Protein AF-A0A7S4CIX2-F1 (afdb_monomer_lite)

Secondary structure (DSSP, 8-state):
-EEEETTEEEEEEE--SSHHHHHHHHHHHTT-EETTEE------S-SS-PPPPTTSTTTTT---EE--TT-TT-TTSSTT-GGGGG-----SEEEEE-PPTT--HHHHHHHHGGG-EEEEEEETTEEEEEEEEESSHHHHHH-

Structure (mmCIF, N/CA/C/O backbone):
data_AF-A0A7S4CIX2-F1
#
_entry.id   AF-A0A7S4CIX2-F1
#
loop_
_atom_site.group_PDB
_atom_site.id
_atom_site.type_symbol
_atom_site.label_atom_id
_atom_site.label_alt_id
_atom_site.label_comp_id
_atom_site.label_asym_id
_atom_site.label_entity_id
_atom_site.label_seq_id
_atom_site.pdbx_PDB_ins_code
_atom_site.Cartn_x
_atom_site.Cartn_y
_atom_site.Cartn_z
_atom_site.occupancy
_atom_site.B_iso_or_equiv
_atom_site.auth_seq_id
_atom_site.auth_comp_id
_atom_site.auth_asym_id
_atom_site.auth_atom_id
_atom_site.pdbx_PDB_model_num
ATOM 1 N N . LYS A 1 1 ? 14.378 1.644 -2.961 1.00 91.06 1 LYS A N 1
ATOM 2 C CA . LYS A 1 1 ? 14.292 2.524 -4.160 1.00 91.06 1 LYS A CA 1
ATOM 3 C C . LYS A 1 1 ? 13.099 2.101 -5.005 1.00 91.06 1 LYS A C 1
ATOM 5 O O . LYS A 1 1 ? 12.714 0.942 -4.913 1.00 91.06 1 LYS A O 1
ATOM 10 N N . VAL A 1 2 ? 12.533 2.998 -5.810 1.00 93.44 2 VAL A N 1
ATOM 11 C CA . VAL A 1 2 ? 11.436 2.684 -6.743 1.00 93.44 2 VAL A CA 1
ATOM 12 C C . VAL A 1 2 ? 11.806 3.200 -8.129 1.00 93.44 2 VAL A C 1
ATOM 14 O O . VAL A 1 2 ? 12.281 4.328 -8.247 1.00 93.44 2 VAL A O 1
ATOM 17 N N . LYS A 1 3 ? 11.605 2.379 -9.164 1.00 92.38 3 LYS A N 1
ATOM 18 C CA . LYS A 1 3 ? 11.827 2.740 -10.569 1.00 92.38 3 LYS A CA 1
ATOM 19 C C . LYS A 1 3 ? 10.708 2.197 -11.450 1.00 92.38 3 LYS A C 1
ATOM 21 O O . LYS A 1 3 ? 10.643 0.994 -11.675 1.00 92.38 3 LYS A O 1
ATOM 26 N N . ILE A 1 4 ? 9.869 3.076 -11.979 1.00 92.31 4 ILE A N 1
ATOM 27 C CA . ILE A 1 4 ? 8.873 2.746 -13.001 1.00 92.31 4 ILE A CA 1
ATOM 28 C C . ILE A 1 4 ? 9.597 2.582 -14.342 1.00 92.31 4 ILE A C 1
ATOM 30 O O . ILE A 1 4 ? 10.487 3.364 -14.685 1.00 92.31 4 ILE A O 1
ATOM 34 N N . LEU A 1 5 ? 9.264 1.533 -15.092 1.00 90.06 5 LEU A N 1
ATOM 35 C CA . LEU A 1 5 ? 9.920 1.246 -16.363 1.00 90.06 5 LEU A CA 1
ATOM 36 C C . LEU A 1 5 ? 9.357 2.150 -17.465 1.00 90.06 5 LEU A C 1
ATOM 38 O O . LEU A 1 5 ? 8.164 2.128 -17.748 1.00 90.06 5 LEU A O 1
ATOM 42 N N . PHE A 1 6 ? 10.226 2.910 -18.134 1.00 84.12 6 PHE A N 1
ATOM 43 C CA . PHE A 1 6 ? 9.818 3.872 -19.167 1.00 84.12 6 PHE A CA 1
ATOM 44 C C . PHE A 1 6 ? 9.020 3.221 -20.313 1.00 84.12 6 PHE A C 1
ATOM 46 O O . PHE A 1 6 ? 7.930 3.686 -20.640 1.00 84.12 6 PHE A O 1
ATOM 53 N N . ASN A 1 7 ? 9.517 2.098 -20.847 1.00 85.75 7 ASN A N 1
ATOM 54 C CA . ASN A 1 7 ? 8.873 1.343 -21.935 1.00 85.75 7 ASN A CA 1
ATOM 55 C C . ASN A 1 7 ? 7.709 0.455 -21.466 1.00 85.75 7 ASN A C 1
ATOM 57 O O . ASN A 1 7 ? 7.017 -0.137 -22.288 1.00 85.75 7 ASN A O 1
ATOM 61 N N . LYS A 1 8 ? 7.515 0.313 -20.150 1.00 89.69 8 LYS A N 1
ATOM 62 C CA . LYS A 1 8 ? 6.498 -0.559 -19.559 1.00 89.69 8 LYS A CA 1
ATOM 63 C C . LYS A 1 8 ? 5.930 0.102 -18.303 1.00 89.69 8 LYS A C 1
ATOM 65 O O . LYS A 1 8 ? 6.248 -0.283 -17.181 1.00 89.69 8 LYS A O 1
ATOM 70 N N . ARG A 1 9 ? 5.121 1.147 -18.510 1.00 88.25 9 ARG A N 1
ATOM 71 C CA . ARG A 1 9 ? 4.641 2.045 -17.440 1.00 88.25 9 ARG A CA 1
ATOM 72 C C . ARG A 1 9 ? 3.687 1.395 -16.434 1.00 88.25 9 ARG A C 1
ATOM 74 O O . ARG A 1 9 ? 3.423 1.988 -15.397 1.00 88.25 9 ARG A O 1
ATOM 81 N N . ASP A 1 10 ? 3.212 0.183 -16.707 1.00 92.94 10 ASP A N 1
ATOM 82 C CA . ASP A 1 10 ? 2.459 -0.643 -15.758 1.00 92.94 10 ASP A CA 1
ATOM 83 C C . ASP A 1 10 ? 3.360 -1.528 -14.873 1.00 92.94 10 ASP A C 1
ATOM 85 O O . ASP A 1 10 ? 2.867 -2.352 -14.108 1.00 92.94 10 ASP A O 1
ATOM 89 N N . SER A 1 11 ? 4.683 -1.392 -14.990 1.00 94.94 11 SER A N 1
ATOM 90 C CA . SER A 1 11 ? 5.668 -2.193 -14.270 1.00 94.94 11 SER A CA 1
ATOM 91 C C . SER A 1 11 ? 6.702 -1.310 -13.578 1.00 94.94 11 SER A C 1
ATOM 93 O O . SER A 1 11 ? 7.171 -0.305 -14.118 1.00 94.94 11 SER A O 1
ATOM 95 N N . ALA A 1 12 ? 7.116 -1.728 -12.385 1.00 95.25 12 ALA A N 1
ATOM 96 C CA . ALA A 1 12 ? 8.141 -1.051 -11.608 1.00 95.25 12 ALA A CA 1
ATOM 97 C C . ALA A 1 12 ? 9.106 -2.049 -10.963 1.00 95.25 12 ALA A C 1
ATOM 99 O O . ALA A 1 12 ? 8.756 -3.189 -10.668 1.00 95.25 12 ALA A O 1
ATOM 100 N N . LEU A 1 13 ? 10.331 -1.592 -10.722 1.00 95.69 13 LEU A N 1
ATOM 101 C CA . LEU A 1 13 ? 11.311 -2.257 -9.879 1.00 95.69 13 LEU A CA 1
ATOM 102 C C . LEU A 1 13 ? 11.295 -1.606 -8.500 1.00 95.69 13 LEU A C 1
ATOM 104 O O . LEU A 1 13 ? 11.356 -0.379 -8.379 1.00 95.69 13 LEU A O 1
ATOM 108 N N . LEU A 1 14 ? 11.241 -2.440 -7.465 1.00 95.75 14 LEU A N 1
ATOM 109 C CA . LEU A 1 14 ? 11.336 -2.023 -6.075 1.00 95.75 14 LEU A CA 1
ATOM 110 C C . LEU A 1 14 ? 12.566 -2.680 -5.448 1.00 95.75 14 LEU A C 1
ATOM 112 O O . LEU A 1 14 ? 12.727 -3.896 -5.488 1.00 95.75 14 LEU A O 1
ATOM 116 N N . GLU A 1 15 ? 13.430 -1.860 -4.862 1.00 95.19 15 GLU A N 1
ATOM 117 C CA . GLU A 1 15 ? 14.585 -2.315 -4.091 1.00 95.19 15 GLU A CA 1
ATOM 118 C C . GLU A 1 15 ? 14.285 -2.123 -2.608 1.00 95.19 15 GLU A C 1
ATOM 120 O O . GLU A 1 15 ? 14.082 -0.989 -2.152 1.00 95.19 15 GLU A O 1
ATOM 125 N N . PHE A 1 16 ? 14.260 -3.236 -1.880 1.00 94.00 16 PHE A N 1
ATOM 126 C CA . PHE A 1 16 ? 14.074 -3.284 -0.435 1.00 94.00 16 PHE A CA 1
ATOM 127 C C . PHE A 1 16 ? 15.420 -3.253 0.283 1.00 94.00 16 PHE A C 1
ATOM 129 O O . PHE A 1 16 ? 16.465 -3.513 -0.306 1.00 94.00 16 PHE A O 1
ATOM 136 N N . ARG A 1 17 ? 15.390 -2.980 1.589 1.00 90.88 17 ARG A N 1
ATOM 137 C CA . ARG A 1 17 ? 16.609 -2.901 2.399 1.00 90.88 17 ARG A CA 1
ATOM 138 C C . ARG A 1 17 ? 17.346 -4.237 2.510 1.00 90.88 17 ARG A C 1
ATOM 140 O O . ARG A 1 17 ? 18.563 -4.248 2.646 1.00 90.88 17 ARG A O 1
ATOM 147 N N . ASN A 1 18 ? 16.615 -5.351 2.506 1.00 89.94 18 ASN A N 1
ATOM 148 C CA . ASN A 1 18 ? 17.184 -6.694 2.554 1.00 89.94 18 ASN A CA 1
ATOM 149 C C . ASN A 1 18 ? 16.265 -7.726 1.863 1.00 89.94 18 ASN A C 1
ATOM 151 O O . ASN A 1 18 ? 15.086 -7.436 1.621 1.00 89.94 18 ASN A O 1
ATOM 155 N N . PRO A 1 19 ? 16.772 -8.939 1.569 1.00 92.50 19 PRO A N 1
ATOM 156 C CA . PRO A 1 19 ? 15.995 -9.978 0.890 1.00 92.50 19 PRO A CA 1
ATOM 157 C C . PRO A 1 19 ? 14.761 -10.455 1.666 1.00 92.50 19 PRO A C 1
ATOM 159 O O . PRO A 1 19 ? 13.745 -10.773 1.053 1.00 92.50 19 PRO A O 1
ATOM 162 N N . ALA A 1 20 ? 14.812 -10.478 3.003 1.00 92.12 20 ALA A N 1
ATOM 163 C CA . ALA A 1 20 ? 13.682 -10.906 3.828 1.00 92.12 20 ALA A CA 1
ATOM 164 C C . ALA A 1 20 ? 12.478 -9.959 3.679 1.00 92.12 20 ALA A C 1
ATOM 166 O O . ALA A 1 20 ? 11.346 -10.417 3.549 1.00 92.12 20 ALA A O 1
ATOM 167 N N . GLN A 1 21 ? 12.721 -8.645 3.613 1.00 93.50 21 GLN A N 1
ATOM 168 C CA . GLN A 1 21 ? 11.681 -7.648 3.345 1.00 93.50 21 GLN A CA 1
ATOM 169 C C . GLN A 1 21 ? 11.103 -7.780 1.936 1.00 93.50 21 GLN A C 1
ATOM 171 O O . GLN A 1 21 ? 9.887 -7.717 1.775 1.00 93.50 21 GLN A O 1
ATOM 176 N N . ALA A 1 22 ? 11.953 -8.006 0.930 1.00 94.94 22 ALA A N 1
ATOM 177 C CA . ALA A 1 22 ? 11.489 -8.247 -0.435 1.00 94.94 22 ALA A CA 1
ATOM 178 C C . ALA A 1 22 ? 10.594 -9.494 -0.510 1.00 94.94 22 ALA A C 1
ATOM 180 O O . ALA A 1 22 ? 9.530 -9.459 -1.129 1.00 94.94 22 ALA A O 1
ATOM 181 N N . LYS A 1 23 ? 10.989 -10.576 0.177 1.00 95.00 23 LYS A N 1
ATOM 182 C CA . LYS A 1 23 ? 10.195 -11.802 0.267 1.00 95.00 23 LYS A CA 1
ATOM 183 C C . LYS A 1 23 ? 8.852 -11.549 0.951 1.00 95.00 23 LYS A C 1
ATOM 185 O O . LYS A 1 23 ? 7.828 -11.924 0.398 1.00 95.00 23 LYS A O 1
ATOM 190 N N . ALA A 1 24 ? 8.844 -10.874 2.100 1.00 95.38 24 ALA A N 1
ATOM 191 C CA . ALA A 1 24 ? 7.612 -10.558 2.819 1.00 95.38 24 ALA A CA 1
ATOM 192 C C . ALA A 1 24 ? 6.655 -9.700 1.975 1.00 95.38 24 ALA A C 1
ATOM 194 O O . ALA A 1 24 ? 5.466 -9.996 1.907 1.00 95.38 24 ALA A O 1
ATOM 195 N N . ALA A 1 25 ? 7.168 -8.678 1.283 1.00 96.56 25 ALA A N 1
ATOM 196 C CA . ALA A 1 25 ? 6.359 -7.856 0.388 1.00 96.56 25 ALA A CA 1
ATOM 197 C C . ALA A 1 25 ? 5.747 -8.687 -0.747 1.00 96.56 25 ALA A C 1
ATOM 199 O O . ALA A 1 25 ? 4.552 -8.575 -1.005 1.00 96.56 25 ALA A O 1
ATOM 200 N N . LYS A 1 26 ? 6.535 -9.565 -1.382 1.00 97.50 26 LYS A N 1
ATOM 201 C CA . LYS A 1 26 ? 6.029 -10.486 -2.405 1.00 97.50 26 LYS A CA 1
ATOM 202 C C . LYS A 1 26 ? 4.948 -11.411 -1.844 1.00 97.50 26 LYS A C 1
ATOM 204 O O . LYS A 1 26 ? 3.876 -11.498 -2.429 1.00 97.50 26 LYS A O 1
ATOM 209 N N . ASP A 1 27 ? 5.215 -12.074 -0.722 1.00 97.31 27 ASP A N 1
ATOM 210 C CA . ASP A 1 27 ? 4.301 -13.055 -0.133 1.00 97.31 27 ASP A CA 1
ATOM 211 C C . ASP A 1 27 ? 2.958 -12.425 0.272 1.00 97.31 27 ASP A C 1
ATOM 213 O O . ASP A 1 27 ? 1.921 -13.068 0.143 1.00 97.31 27 ASP A O 1
ATOM 217 N N . MET A 1 28 ? 2.961 -11.174 0.750 1.00 97.69 28 MET A N 1
ATOM 218 C CA . MET A 1 28 ? 1.741 -10.491 1.199 1.00 97.69 28 MET A CA 1
ATOM 219 C C . MET A 1 28 ? 0.971 -9.789 0.077 1.00 97.69 28 MET A C 1
ATOM 221 O O . MET A 1 28 ? -0.245 -9.652 0.189 1.00 97.69 28 MET A O 1
ATOM 225 N N . LEU A 1 29 ? 1.651 -9.307 -0.970 1.00 97.75 29 LEU A N 1
ATOM 226 C CA . LEU A 1 29 ? 1.046 -8.456 -2.006 1.00 97.75 29 LEU A CA 1
ATOM 227 C C . LEU A 1 29 ? 0.805 -9.172 -3.342 1.00 97.75 29 LEU A C 1
ATOM 229 O O . LEU A 1 29 ? 0.138 -8.613 -4.215 1.00 97.75 29 LEU A O 1
ATOM 233 N N . GLN A 1 30 ? 1.330 -10.384 -3.537 1.00 97.69 30 GLN A N 1
ATOM 234 C CA . GLN A 1 30 ? 1.061 -11.164 -4.745 1.00 97.69 30 GLN A CA 1
ATOM 235 C C . GLN A 1 30 ? -0.448 -11.364 -4.924 1.00 97.69 30 GLN A C 1
ATOM 237 O O . GLN A 1 30 ? -1.125 -11.864 -4.030 1.00 97.69 30 GLN A O 1
ATOM 242 N N . GLY A 1 31 ? -0.980 -11.013 -6.096 1.00 97.31 31 GLY A N 1
ATOM 243 C CA . GLY A 1 31 ? -2.408 -11.164 -6.374 1.00 97.31 31 GLY A CA 1
ATOM 244 C C . GLY A 1 31 ? -3.295 -10.093 -5.726 1.00 97.31 31 GLY A C 1
ATOM 245 O O . GLY A 1 31 ? -4.518 -10.215 -5.758 1.00 97.31 31 GLY A O 1
ATOM 246 N N . CYS A 1 32 ? -2.714 -9.049 -5.132 1.00 97.81 32 CYS A N 1
ATOM 247 C CA . CYS A 1 32 ? -3.476 -7.963 -4.529 1.00 97.81 32 CYS A CA 1
ATOM 248 C C . CYS A 1 32 ? -4.139 -7.084 -5.610 1.00 97.81 32 CYS A C 1
ATOM 250 O O . CYS A 1 32 ? -3.444 -6.672 -6.543 1.00 97.81 32 CYS A O 1
ATOM 252 N N . PRO A 1 33 ? -5.446 -6.775 -5.507 1.00 97.38 33 PRO A N 1
ATOM 253 C CA . PRO A 1 33 ? -6.104 -5.847 -6.419 1.00 97.38 33 PRO A CA 1
ATOM 254 C C . PRO A 1 33 ? -5.636 -4.407 -6.166 1.00 97.38 33 PRO A C 1
ATOM 256 O O . PRO A 1 33 ? -5.448 -4.006 -5.015 1.00 97.38 33 PRO A O 1
ATOM 259 N N . MET A 1 34 ? -5.413 -3.654 -7.239 1.00 95.44 34 MET A N 1
ATOM 260 C CA . MET A 1 34 ? -4.972 -2.264 -7.223 1.00 95.44 34 MET A CA 1
ATOM 261 C C . MET A 1 34 ? -5.289 -1.590 -8.570 1.00 95.44 34 MET A C 1
ATOM 263 O O . MET A 1 34 ? -4.854 -2.067 -9.621 1.00 95.44 34 MET A O 1
ATOM 267 N N . TYR A 1 35 ? -5.992 -0.455 -8.538 1.00 93.88 35 TYR A N 1
ATOM 268 C CA . TYR A 1 35 ? -6.354 0.355 -9.712 1.00 93.88 35 TYR A CA 1
ATOM 269 C C . TYR A 1 35 ? -7.017 -0.437 -10.861 1.00 93.88 35 TYR A C 1
ATOM 271 O O . TYR A 1 35 ? -6.664 -0.285 -12.033 1.00 93.88 35 TYR A O 1
ATOM 279 N N . GLY A 1 36 ? -7.965 -1.312 -10.530 1.00 95.31 36 GLY A N 1
ATOM 280 C CA . GLY A 1 36 ? -8.709 -2.165 -11.457 1.00 95.31 36 GLY A CA 1
ATOM 281 C C . GLY A 1 36 ? -7.900 -3.337 -12.018 1.00 95.31 36 GLY A C 1
ATOM 282 O O . GLY A 1 36 ? -8.333 -3.990 -12.967 1.00 95.31 36 GLY A O 1
ATOM 283 N N . ARG A 1 37 ? -6.704 -3.601 -11.480 1.00 96.38 37 ARG A N 1
ATOM 284 C CA . ARG A 1 37 ? -5.810 -4.686 -11.908 1.00 96.38 37 ARG A CA 1
ATOM 285 C C . ARG A 1 37 ? -5.347 -5.512 -10.721 1.00 96.38 37 ARG A C 1
ATOM 287 O O . ARG A 1 37 ? -5.554 -5.154 -9.572 1.00 96.38 37 ARG A O 1
ATOM 294 N N . VAL A 1 38 ? -4.689 -6.629 -11.008 1.00 97.25 38 VAL A N 1
ATOM 295 C CA . VAL A 1 38 ? -4.100 -7.507 -9.996 1.00 97.25 38 VAL A CA 1
ATOM 296 C C . VAL A 1 38 ? -2.581 -7.393 -10.053 1.00 97.25 38 VAL A C 1
ATOM 298 O O . VAL A 1 38 ? -1.980 -7.531 -11.120 1.00 97.25 38 VAL A O 1
ATOM 301 N N . LEU A 1 39 ? -1.951 -7.154 -8.904 1.00 97.56 39 LEU A N 1
ATOM 302 C CA . LEU A 1 39 ? -0.501 -7.077 -8.791 1.00 97.56 39 LEU A CA 1
ATOM 303 C C . LEU A 1 39 ? 0.144 -8.436 -9.077 1.00 97.56 39 LEU A C 1
ATOM 305 O O . LEU A 1 39 ? -0.155 -9.445 -8.432 1.00 97.56 39 LEU A O 1
ATOM 309 N N . HIS A 1 40 ? 1.091 -8.438 -10.014 1.00 97.88 40 HIS A N 1
ATOM 310 C CA . HIS A 1 40 ? 1.950 -9.579 -10.300 1.00 97.88 40 HIS A CA 1
ATOM 311 C C . HIS A 1 40 ? 3.388 -9.262 -9.881 1.00 97.88 40 HIS A C 1
ATOM 313 O O . HIS A 1 40 ? 4.033 -8.389 -10.461 1.00 97.88 40 HIS A O 1
ATOM 319 N N . ILE A 1 41 ? 3.886 -9.965 -8.864 1.00 97.69 41 ILE A N 1
ATOM 320 C CA . ILE A 1 41 ? 5.169 -9.690 -8.220 1.00 97.69 41 ILE A CA 1
ATOM 321 C C . ILE A 1 41 ? 6.121 -10.867 -8.430 1.00 97.69 41 ILE A C 1
ATOM 323 O O . ILE A 1 41 ? 5.882 -12.007 -8.030 1.00 97.69 41 ILE A O 1
ATOM 327 N N . MET A 1 42 ? 7.267 -10.563 -9.026 1.00 96.75 42 MET A N 1
ATOM 328 C CA . MET A 1 42 ? 8.331 -11.521 -9.297 1.00 96.75 42 MET A CA 1
ATOM 329 C C . MET A 1 42 ? 9.653 -11.026 -8.723 1.00 96.75 42 MET A C 1
ATOM 331 O O . MET A 1 42 ? 9.873 -9.825 -8.568 1.00 96.75 42 MET A O 1
ATOM 335 N N . ASN A 1 43 ? 10.560 -11.963 -8.452 1.00 95.81 43 ASN A N 1
ATOM 336 C CA . ASN A 1 43 ? 11.932 -11.605 -8.121 1.00 95.81 43 ASN A CA 1
ATOM 337 C C . ASN A 1 43 ? 12.609 -11.028 -9.369 1.00 95.81 43 ASN A C 1
ATOM 339 O O . ASN A 1 43 ? 12.543 -11.611 -10.450 1.00 95.81 43 ASN A O 1
ATOM 343 N N . SER A 1 44 ? 13.265 -9.885 -9.203 1.00 94.38 44 SER A N 1
ATOM 344 C CA . SER A 1 44 ? 14.078 -9.279 -10.254 1.00 94.38 44 SER A CA 1
ATOM 345 C C . SER A 1 44 ? 15.382 -10.059 -10.425 1.00 94.38 44 SER A C 1
ATOM 347 O O . SER A 1 44 ? 15.980 -10.492 -9.443 1.00 94.38 44 SER A O 1
ATOM 349 N N . SER A 1 45 ? 15.866 -10.174 -11.662 1.00 91.69 45 SER A N 1
ATOM 350 C CA . SER A 1 45 ? 17.228 -10.649 -11.942 1.00 91.69 45 SER A CA 1
ATOM 351 C C . SER A 1 45 ? 18.301 -9.611 -11.595 1.00 91.69 45 SER A C 1
ATOM 353 O O . SER A 1 45 ? 19.477 -9.943 -11.481 1.00 91.69 45 SER A O 1
ATOM 355 N N . LYS A 1 46 ? 17.915 -8.339 -11.426 1.00 89.69 46 LYS A N 1
ATOM 356 C CA . LYS A 1 46 ? 18.825 -7.255 -11.041 1.00 89.69 46 LYS A CA 1
ATOM 357 C C . LYS A 1 46 ? 19.016 -7.242 -9.530 1.00 89.69 46 LYS A C 1
ATOM 359 O O . LYS A 1 46 ? 18.035 -7.129 -8.799 1.00 89.69 46 LYS A O 1
ATOM 364 N N . GLN A 1 47 ? 20.273 -7.258 -9.094 1.00 88.25 47 GLN A N 1
ATOM 365 C CA . GLN A 1 47 ? 20.635 -7.174 -7.678 1.00 88.25 47 GLN A CA 1
ATOM 366 C C . GLN A 1 47 ? 20.359 -5.785 -7.077 1.00 88.25 47 GLN A C 1
ATOM 368 O O . GLN A 1 47 ? 19.920 -5.695 -5.935 1.00 88.25 47 GLN A O 1
ATOM 373 N N . TYR A 1 48 ? 20.566 -4.718 -7.857 1.00 89.81 48 TYR A N 1
ATOM 374 C CA . TYR A 1 48 ? 20.343 -3.331 -7.439 1.00 89.81 48 TYR A CA 1
ATOM 375 C C . TYR A 1 48 ? 19.644 -2.528 -8.539 1.00 89.81 48 TYR A C 1
ATOM 377 O O . TYR A 1 48 ? 19.812 -2.790 -9.736 1.00 89.81 48 TYR A O 1
ATOM 385 N N . ILE A 1 49 ? 18.868 -1.522 -8.141 1.00 91.19 49 ILE A N 1
ATOM 386 C CA . ILE A 1 49 ? 18.277 -0.536 -9.041 1.00 91.19 49 ILE A CA 1
ATOM 387 C C . ILE A 1 49 ? 19.298 0.571 -9.291 1.00 91.19 49 ILE A C 1
ATOM 389 O O . ILE A 1 49 ? 19.597 1.391 -8.420 1.00 91.19 49 ILE A O 1
ATOM 393 N N . THR A 1 50 ? 19.771 0.642 -10.532 1.00 86.38 50 THR A N 1
ATOM 394 C CA . THR A 1 50 ? 20.517 1.795 -11.034 1.00 86.38 50 THR A CA 1
ATOM 395 C C . THR A 1 50 ? 19.546 2.908 -11.418 1.00 86.38 50 THR A C 1
ATOM 397 O O . THR A 1 50 ? 18.681 2.742 -12.294 1.00 86.38 50 THR A O 1
ATOM 400 N N . ILE A 1 51 ? 19.706 4.057 -10.772 1.00 77.00 51 ILE A N 1
ATOM 401 C CA . ILE A 1 51 ? 19.067 5.305 -11.176 1.00 77.00 51 ILE A CA 1
ATOM 402 C C . ILE A 1 51 ? 20.020 5.962 -12.162 1.00 77.00 51 ILE A C 1
ATOM 404 O O . ILE A 1 51 ? 21.188 6.166 -11.839 1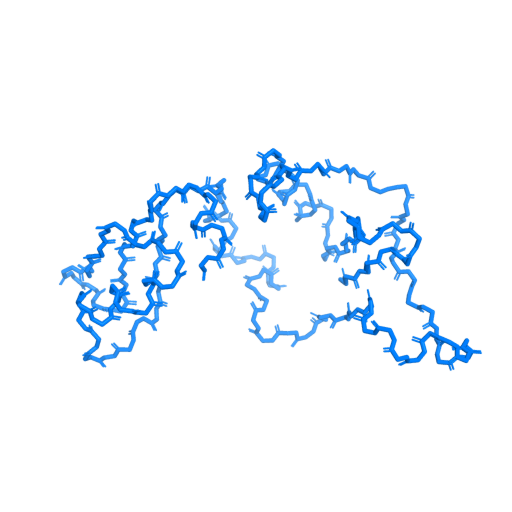.00 77.00 51 ILE A O 1
ATOM 408 N N . ALA A 1 52 ? 19.552 6.198 -13.389 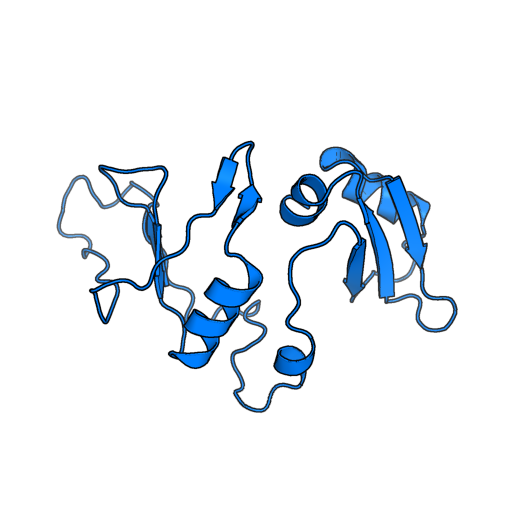1.00 67.69 52 ALA A N 1
ATOM 409 C CA . ALA A 1 52 ? 20.365 6.903 -14.368 1.00 67.69 52 ALA A CA 1
ATOM 410 C C . ALA A 1 52 ? 20.641 8.313 -13.829 1.00 67.69 52 ALA A C 1
ATOM 412 O O . ALA A 1 52 ? 19.717 8.996 -13.383 1.00 67.69 52 ALA A O 1
ATOM 413 N N . SER A 1 53 ? 21.917 8.698 -13.801 1.00 54.53 53 SER A N 1
ATOM 414 C CA . SER A 1 53 ? 22.341 10.034 -13.398 1.00 54.53 53 SER A CA 1
ATOM 415 C C . SER A 1 53 ? 21.841 11.076 -14.403 1.00 54.53 53 SER A C 1
ATOM 417 O O . SER A 1 53 ? 21.476 10.752 -15.533 1.00 54.53 53 SER A O 1
ATOM 419 N N . GLN A 1 54 ? 21.855 12.340 -13.980 1.00 50.97 54 GLN A N 1
ATOM 420 C CA . GLN A 1 54 ? 21.390 13.548 -14.679 1.00 50.97 54 GLN A CA 1
ATOM 421 C C . GLN A 1 54 ? 21.954 13.774 -16.106 1.00 50.97 54 GLN A C 1
ATOM 423 O O . GLN A 1 54 ? 21.668 14.797 -16.709 1.00 50.97 54 GLN A O 1
ATOM 428 N N . GLN A 1 55 ? 22.755 12.871 -16.671 1.00 47.19 55 GLN A N 1
ATOM 429 C CA . GLN A 1 55 ? 23.420 13.046 -17.968 1.00 47.19 55 GLN A CA 1
ATOM 430 C C . GLN A 1 55 ? 22.605 12.570 -19.181 1.00 47.19 55 GLN A C 1
ATOM 432 O O . GLN A 1 55 ? 23.064 12.735 -20.306 1.00 47.19 55 GLN A O 1
ATOM 437 N N . ILE A 1 56 ? 21.410 11.999 -18.988 1.00 52.94 56 ILE A N 1
ATOM 438 C CA . ILE A 1 56 ? 20.487 11.710 -20.097 1.00 52.94 56 ILE A CA 1
ATOM 439 C C . ILE A 1 56 ? 19.502 12.890 -20.205 1.00 52.94 56 ILE A C 1
ATOM 441 O O . ILE A 1 56 ? 18.691 13.049 -19.286 1.00 52.94 56 ILE A O 1
ATOM 445 N N . PRO A 1 57 ? 19.548 13.702 -21.283 1.00 50.16 57 PRO A N 1
ATOM 446 C CA . PRO A 1 57 ? 18.763 14.936 -21.414 1.00 50.16 57 PRO A CA 1
ATOM 447 C C . PRO A 1 57 ? 17.252 14.740 -21.216 1.00 50.16 57 PRO A C 1
ATOM 449 O O . PRO A 1 57 ? 16.614 15.552 -20.558 1.00 50.16 57 PRO A O 1
ATOM 452 N N . ASP A 1 58 ? 16.706 13.606 -21.669 1.00 52.12 58 ASP A N 1
ATOM 453 C CA . ASP A 1 58 ? 15.272 13.285 -21.564 1.00 52.12 58 ASP A CA 1
ATOM 454 C C . ASP A 1 58 ? 14.871 12.593 -20.245 1.00 52.12 58 ASP A C 1
ATOM 456 O O . ASP A 1 58 ? 13.696 12.314 -20.003 1.00 52.12 58 ASP A O 1
ATOM 460 N N . TYR A 1 59 ? 15.834 12.255 -19.378 1.00 52.47 59 TYR A N 1
ATOM 461 C CA . TYR A 1 59 ? 15.572 11.513 -18.136 1.00 52.47 59 TYR A CA 1
ATOM 462 C C . TYR A 1 59 ? 15.371 12.430 -16.924 1.00 52.47 59 TYR A C 1
ATOM 464 O O . TYR A 1 59 ? 14.743 12.005 -15.949 1.00 52.47 59 TYR A O 1
ATOM 472 N N . GLN A 1 60 ? 15.873 13.672 -16.985 1.00 47.94 60 GLN A N 1
ATOM 473 C CA . GLN A 1 60 ? 15.877 14.614 -15.859 1.00 47.94 60 GLN A CA 1
ATOM 474 C C . GLN A 1 60 ? 14.474 14.965 -15.335 1.00 47.94 60 GLN A C 1
ATOM 476 O O . GLN A 1 60 ? 14.357 15.295 -14.159 1.00 47.94 60 GLN A O 1
ATOM 481 N N . ASP A 1 61 ? 13.421 14.807 -16.145 1.00 51.72 61 ASP A N 1
ATOM 482 C CA . ASP A 1 61 ? 12.081 15.323 -15.822 1.00 51.72 61 ASP A CA 1
ATOM 483 C C . ASP A 1 61 ? 10.985 14.246 -15.719 1.00 51.72 61 ASP A C 1
ATOM 485 O O . ASP A 1 61 ? 9.804 14.527 -15.537 1.00 51.72 61 ASP A O 1
ATOM 489 N N . SER A 1 62 ? 11.346 12.963 -15.833 1.00 62.47 62 SER A N 1
ATOM 490 C CA . SER A 1 62 ? 10.326 11.907 -15.941 1.00 62.47 62 SER A CA 1
ATOM 491 C C . SER A 1 62 ? 9.653 11.543 -14.609 1.00 62.47 62 SER A C 1
ATOM 493 O O . SER A 1 62 ? 8.597 10.912 -14.602 1.00 62.47 62 SER A O 1
ATOM 495 N N . GLY A 1 63 ? 10.275 11.860 -13.466 1.00 75.69 63 GLY A N 1
ATOM 496 C CA . GLY A 1 63 ? 9.773 11.474 -12.139 1.00 75.69 63 GLY A CA 1
ATOM 497 C C . GLY A 1 63 ? 9.676 9.955 -11.897 1.00 75.69 63 GLY A C 1
ATOM 498 O O . GLY A 1 63 ? 9.146 9.530 -10.871 1.00 75.69 63 GLY A O 1
ATOM 499 N N . LEU A 1 64 ? 10.199 9.122 -12.809 1.00 85.38 64 LEU A N 1
ATOM 500 C CA . LEU A 1 64 ? 10.004 7.666 -12.807 1.00 85.38 64 LEU A CA 1
ATOM 501 C C . LEU A 1 64 ? 10.904 6.915 -11.819 1.00 85.38 64 LEU A C 1
ATOM 503 O O . LEU A 1 64 ? 10.708 5.721 -11.606 1.00 85.38 64 LEU A O 1
ATOM 507 N N . SER A 1 65 ? 11.919 7.557 -11.239 1.00 89.31 65 SER A N 1
ATOM 508 C CA . SER A 1 65 ? 12.826 6.942 -10.261 1.00 89.31 65 SER A CA 1
ATOM 509 C C . SER A 1 65 ? 12.926 7.787 -9.000 1.00 89.31 65 SER A C 1
ATOM 511 O O . SER A 1 65 ? 13.099 9.000 -9.080 1.00 89.31 65 SER A O 1
ATOM 513 N N . ARG A 1 66 ? 12.851 7.145 -7.831 1.00 89.56 66 ARG A N 1
ATOM 514 C CA . ARG A 1 66 ? 12.979 7.817 -6.533 1.00 89.56 66 ARG A CA 1
ATOM 515 C C . ARG A 1 66 ? 13.660 6.929 -5.494 1.00 89.56 66 ARG A C 1
ATOM 517 O O . ARG A 1 66 ? 13.455 5.710 -5.443 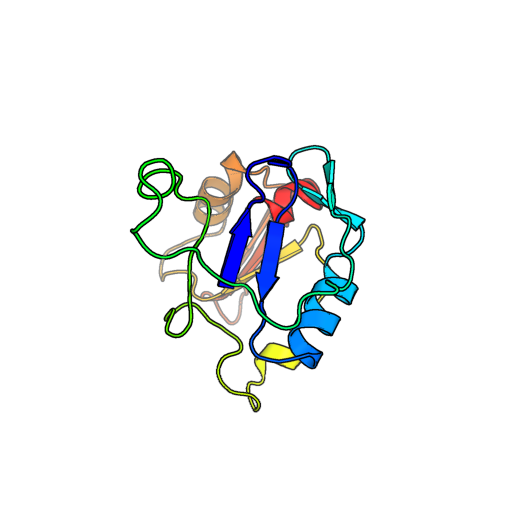1.00 89.56 66 ARG A O 1
ATOM 524 N N . GLU A 1 67 ? 14.460 7.551 -4.637 1.00 89.56 67 GLU A N 1
ATOM 525 C CA . GLU A 1 67 ? 15.118 6.908 -3.498 1.00 89.56 67 GLU A CA 1
ATOM 526 C C . GLU A 1 67 ? 14.462 7.327 -2.183 1.00 89.56 67 GLU A C 1
ATOM 528 O O . GLU A 1 67 ? 13.932 8.428 -2.062 1.00 89.56 67 GLU A O 1
ATOM 533 N N . PHE A 1 68 ? 14.490 6.428 -1.196 1.00 90.31 68 PHE A N 1
ATOM 534 C CA . PHE A 1 68 ? 13.884 6.647 0.122 1.00 90.31 68 PHE A CA 1
ATOM 535 C C . PHE A 1 68 ? 14.750 6.133 1.298 1.00 90.31 68 PHE A C 1
ATOM 537 O O . PHE A 1 68 ? 14.185 5.575 2.240 1.00 90.31 68 PHE A O 1
ATOM 544 N N . PRO A 1 69 ? 16.096 6.251 1.279 1.00 84.88 69 PRO A N 1
ATOM 545 C CA . PRO A 1 69 ? 16.952 5.641 2.307 1.00 84.88 69 PRO A CA 1
ATOM 546 C C . PRO A 1 69 ? 16.673 6.173 3.725 1.00 84.88 69 PRO A C 1
ATOM 548 O O . PRO A 1 69 ? 16.722 5.413 4.692 1.00 84.88 69 PRO A O 1
ATOM 551 N N . ASP A 1 70 ? 16.295 7.450 3.839 1.00 85.56 70 ASP A N 1
ATOM 552 C CA . ASP A 1 70 ? 16.078 8.140 5.118 1.00 85.56 70 ASP A CA 1
ATOM 553 C C . ASP A 1 70 ? 14.665 8.697 5.280 1.00 85.56 70 ASP A C 1
ATOM 555 O O . ASP A 1 70 ? 14.426 9.644 6.030 1.00 85.56 70 ASP A O 1
ATOM 559 N N . SER A 1 71 ? 13.692 8.090 4.598 1.00 89.88 71 SER A N 1
ATOM 560 C CA . SER A 1 71 ? 12.295 8.457 4.804 1.00 89.88 71 SER A CA 1
ATOM 561 C C . SER A 1 71 ? 11.902 8.250 6.269 1.00 89.88 71 SER A C 1
ATOM 563 O O . SER A 1 71 ? 11.938 7.128 6.780 1.00 89.88 71 SER A O 1
ATOM 565 N N . LYS A 1 72 ? 11.455 9.326 6.932 1.00 89.50 72 LYS A N 1
ATOM 566 C CA . LYS A 1 72 ? 10.903 9.277 8.299 1.00 89.50 72 LYS A CA 1
ATOM 567 C C . LYS A 1 72 ? 9.682 8.354 8.404 1.00 89.50 72 LYS A C 1
ATOM 569 O O . LYS A 1 72 ? 9.365 7.879 9.487 1.00 89.50 72 LYS A O 1
ATOM 574 N N . MET A 1 73 ? 9.029 8.065 7.277 1.00 89.25 73 MET A N 1
ATOM 575 C CA . MET A 1 73 ? 7.865 7.180 7.197 1.00 89.25 73 MET A CA 1
ATOM 576 C C . MET A 1 73 ? 8.232 5.690 7.089 1.00 89.25 73 MET A C 1
ATOM 578 O O . MET A 1 73 ? 7.345 4.837 7.047 1.00 89.25 73 MET A O 1
ATOM 582 N N . HIS A 1 74 ? 9.521 5.338 7.035 1.00 89.88 74 HIS A N 1
ATOM 583 C CA . HIS A 1 74 ? 9.958 3.952 6.881 1.00 89.88 74 HIS A CA 1
ATOM 584 C C . HIS A 1 74 ? 9.792 3.139 8.180 1.00 89.88 74 HIS A C 1
ATOM 586 O O . HIS A 1 74 ? 10.629 3.194 9.081 1.00 89.88 74 HIS A O 1
ATOM 592 N N . ARG A 1 75 ? 8.752 2.297 8.250 1.00 90.00 75 ARG A N 1
ATOM 593 C CA . ARG A 1 75 ? 8.390 1.527 9.462 1.00 90.00 75 ARG A CA 1
ATOM 594 C C . ARG A 1 75 ? 9.309 0.345 9.808 1.00 90.00 75 ARG A C 1
ATOM 596 O O . ARG A 1 75 ? 9.219 -0.178 10.910 1.00 90.00 75 ARG A O 1
ATOM 603 N N . PHE A 1 76 ? 10.198 -0.062 8.899 1.00 89.19 76 PHE A N 1
ATOM 604 C CA . PHE A 1 76 ? 11.029 -1.274 9.032 1.00 89.19 76 PHE A CA 1
ATOM 605 C C . PHE A 1 76 ? 12.543 -0.981 8.989 1.00 89.19 76 PHE A C 1
ATOM 607 O O . PHE A 1 76 ? 13.325 -1.778 8.459 1.00 89.19 76 PHE A O 1
ATOM 614 N N . LYS A 1 77 ? 12.965 0.223 9.426 1.00 83.62 77 LYS A N 1
ATOM 615 C CA . LYS A 1 77 ? 14.380 0.655 9.342 1.00 83.62 77 LYS A CA 1
ATOM 616 C C . LYS A 1 77 ? 15.235 -0.073 10.379 1.00 83.62 77 LYS A C 1
ATOM 618 O O . LYS A 1 77 ? 16.374 -0.420 10.093 1.00 83.62 77 LYS A O 1
ATOM 623 N N . ASP A 1 78 ? 14.674 -0.341 11.547 1.00 82.81 78 ASP A N 1
ATOM 624 C CA . ASP A 1 78 ? 15.291 -1.168 12.578 1.00 82.81 78 ASP A CA 1
ATOM 625 C C . ASP A 1 78 ? 14.934 -2.641 12.344 1.00 82.81 78 ASP A C 1
ATOM 627 O O . ASP A 1 78 ? 13.760 -2.974 12.207 1.00 82.81 78 ASP A O 1
ATOM 631 N N . THR A 1 79 ? 15.930 -3.526 12.284 1.00 74.69 79 THR A N 1
ATOM 632 C CA . THR A 1 79 ? 15.731 -4.971 12.100 1.00 74.69 79 THR A CA 1
ATOM 633 C C . THR A 1 79 ? 15.145 -5.662 13.333 1.00 74.69 79 THR A C 1
ATOM 635 O O . THR A 1 79 ? 14.598 -6.748 13.188 1.00 74.69 79 THR A O 1
ATOM 638 N N . ALA A 1 80 ? 15.207 -5.043 14.517 1.00 77.75 80 ALA A N 1
ATOM 639 C CA . ALA A 1 80 ? 14.596 -5.547 15.753 1.00 77.75 80 ALA A CA 1
ATOM 640 C C . ALA A 1 80 ? 13.176 -4.996 15.999 1.00 77.75 80 ALA A C 1
ATOM 642 O O . ALA A 1 80 ? 12.560 -5.236 17.040 1.00 77.75 80 ALA A O 1
ATOM 643 N N . SER A 1 81 ? 12.644 -4.244 15.036 1.00 83.75 81 SER A N 1
ATOM 644 C CA . SER A 1 81 ? 11.335 -3.614 15.115 1.00 83.75 81 SER A CA 1
ATOM 645 C C . SER A 1 81 ? 10.209 -4.635 15.345 1.00 83.75 81 SER A C 1
ATOM 647 O O . SER A 1 81 ? 10.004 -5.568 14.568 1.00 83.75 81 SER A O 1
ATOM 649 N N . ARG A 1 82 ? 9.369 -4.399 16.363 1.00 87.62 82 ARG A N 1
ATOM 650 C CA . ARG A 1 82 ? 8.144 -5.194 16.591 1.00 87.62 82 ARG A CA 1
ATOM 651 C C . ARG A 1 82 ? 7.148 -5.097 15.431 1.00 87.62 82 ARG A C 1
ATOM 653 O O . ARG A 1 82 ? 6.219 -5.894 15.362 1.00 87.62 82 ARG A O 1
ATOM 660 N N . GLN A 1 83 ? 7.327 -4.139 14.518 1.00 87.31 83 GLN A N 1
ATOM 661 C CA . GLN A 1 83 ? 6.430 -3.938 13.386 1.00 87.31 83 GLN A CA 1
ATOM 662 C C . GLN A 1 83 ? 6.450 -5.120 12.408 1.00 87.31 83 GLN A C 1
ATOM 664 O O . GLN A 1 83 ? 5.436 -5.357 11.756 1.00 87.31 83 GLN A O 1
ATOM 669 N N . PHE A 1 84 ? 7.535 -5.905 12.339 1.00 88.31 84 PHE A N 1
ATOM 670 C CA . PHE A 1 84 ? 7.584 -7.099 11.482 1.00 88.31 84 PHE A CA 1
ATOM 671 C C . PHE A 1 84 ? 6.525 -8.146 11.849 1.00 88.31 84 PHE A C 1
ATOM 673 O O . PHE A 1 84 ? 5.994 -8.802 10.958 1.00 88.31 84 PHE A O 1
ATOM 680 N N . ALA A 1 85 ? 6.151 -8.252 13.129 1.00 89.81 85 ALA A N 1
ATOM 681 C CA . ALA A 1 85 ? 5.089 -9.157 13.577 1.00 89.81 85 ALA A CA 1
ATOM 682 C C . ALA A 1 85 ? 3.684 -8.722 13.111 1.00 89.81 85 ALA A C 1
ATOM 684 O O . ALA A 1 85 ? 2.741 -9.511 13.151 1.00 89.81 85 ALA A O 1
ATOM 685 N N . TYR A 1 86 ? 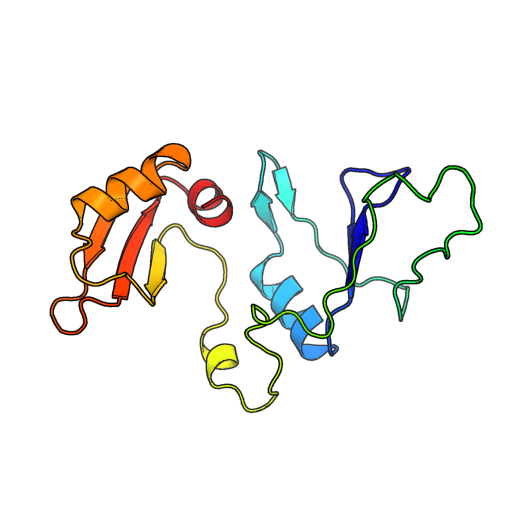3.537 -7.472 12.661 1.00 91.69 86 TYR A N 1
ATOM 686 C CA . TYR A 1 86 ? 2.277 -6.909 12.173 1.00 91.69 86 TYR A CA 1
ATOM 687 C C . TYR A 1 86 ? 2.184 -6.870 10.643 1.00 91.69 86 TYR A C 1
ATOM 689 O O . TYR A 1 86 ? 1.244 -6.287 10.109 1.00 91.69 86 TYR A O 1
ATOM 697 N N . ILE A 1 87 ? 3.122 -7.497 9.924 1.00 94.06 87 ILE A N 1
ATOM 698 C CA . ILE A 1 87 ? 3.003 -7.681 8.475 1.00 94.06 87 ILE A CA 1
ATOM 699 C C . ILE A 1 87 ? 1.884 -8.690 8.201 1.00 94.06 87 ILE A C 1
ATOM 701 O O . ILE A 1 87 ? 1.898 -9.808 8.718 1.00 94.06 87 ILE A O 1
ATOM 705 N N . ARG A 1 88 ? 0.895 -8.282 7.405 1.00 94.75 88 ARG A N 1
ATOM 706 C CA . ARG A 1 88 ? -0.287 -9.079 7.060 1.00 94.75 88 ARG A CA 1
ATOM 707 C C . ARG A 1 88 ? -0.658 -8.853 5.599 1.00 94.75 88 ARG A C 1
ATOM 709 O O . ARG A 1 88 ? -0.323 -7.816 5.030 1.00 94.75 88 ARG A O 1
ATOM 716 N N . ALA A 1 89 ? -1.359 -9.822 5.017 1.00 96.94 89 ALA A N 1
ATOM 717 C CA . ALA A 1 89 ? -1.936 -9.671 3.689 1.00 96.94 89 ALA A CA 1
ATOM 718 C C . ALA A 1 89 ? -3.020 -8.572 3.699 1.00 96.94 89 ALA A C 1
ATOM 720 O O . ALA A 1 89 ? -3.725 -8.439 4.707 1.00 96.94 89 ALA A O 1
ATOM 721 N N . PRO A 1 90 ? -3.187 -7.810 2.602 1.00 97.81 90 PRO A N 1
ATOM 722 C CA . PRO A 1 90 ? -4.243 -6.811 2.494 1.00 97.81 90 PRO A CA 1
ATOM 723 C C . PRO A 1 90 ? -5.640 -7.409 2.680 1.00 97.81 90 PRO A C 1
ATOM 725 O O . PRO A 1 90 ? -5.971 -8.468 2.132 1.00 97.81 90 PRO A O 1
ATOM 728 N N . CYS A 1 91 ? -6.475 -6.702 3.433 1.00 97.69 91 CYS A N 1
ATOM 729 C CA . CYS A 1 91 ? -7.867 -7.052 3.679 1.00 97.69 91 CYS A CA 1
ATOM 730 C C . CYS A 1 91 ? -8.721 -5.783 3.777 1.00 97.69 91 CYS A C 1
ATOM 732 O O . CYS A 1 91 ? -8.189 -4.680 3.811 1.00 97.69 91 CYS A O 1
ATOM 734 N N . GLU A 1 92 ? -10.039 -5.952 3.821 1.00 98.25 92 GLU A N 1
ATOM 735 C CA . GLU A 1 92 ? -11.017 -4.854 3.870 1.00 98.25 92 GLU A CA 1
ATOM 736 C C . GLU A 1 92 ? -10.944 -4.015 5.148 1.00 98.25 92 GLU A C 1
ATOM 738 O O . GLU A 1 92 ? -11.417 -2.885 5.171 1.00 98.25 92 GLU A O 1
ATOM 743 N N . THR A 1 93 ? -10.376 -4.560 6.224 1.00 98.12 93 THR A N 1
ATOM 744 C CA . THR A 1 93 ? -10.310 -3.888 7.524 1.00 98.12 93 THR A CA 1
ATOM 745 C C . THR A 1 93 ? -8.930 -3.285 7.753 1.00 98.12 93 THR A C 1
ATOM 747 O O . THR A 1 93 ? -7.924 -3.992 7.826 1.00 98.12 93 THR A O 1
ATOM 750 N N . LEU A 1 94 ? -8.893 -1.968 7.929 1.00 98.00 94 LEU A N 1
ATOM 751 C CA . LEU A 1 94 ? -7.708 -1.190 8.251 1.00 98.00 94 LEU A CA 1
ATOM 752 C C . LEU A 1 94 ? -7.635 -0.935 9.755 1.00 98.00 94 LEU A C 1
ATOM 754 O O . LEU A 1 94 ? -8.573 -0.416 10.358 1.00 98.00 94 LEU A O 1
ATOM 758 N N . HIS A 1 95 ? -6.483 -1.242 10.349 1.00 96.94 95 HIS A N 1
ATOM 759 C CA . HIS A 1 95 ? -6.155 -0.787 11.695 1.00 96.94 95 HIS A CA 1
ATOM 760 C C . HIS A 1 95 ? -5.460 0.578 11.609 1.00 96.94 95 HIS A C 1
ATOM 762 O O . HIS A 1 95 ? -4.278 0.671 11.259 1.00 96.94 95 HIS A O 1
ATOM 768 N N . VAL A 1 96 ? -6.170 1.637 11.982 1.00 96.12 96 VAL A N 1
ATOM 769 C CA . VAL A 1 96 ? -5.661 3.011 11.981 1.00 96.12 96 VAL A CA 1
ATOM 770 C C . VAL A 1 96 ? -5.085 3.339 13.356 1.00 96.12 96 VAL A C 1
ATOM 772 O O . VAL A 1 96 ? -5.660 3.018 14.391 1.00 96.12 96 VAL A O 1
ATOM 775 N N . SER A 1 97 ? -3.911 3.963 13.379 1.00 94.19 97 SER A N 1
ATOM 776 C CA . SER A 1 97 ? -3.215 4.382 14.600 1.00 94.19 97 SER A CA 1
ATOM 777 C C . SER A 1 97 ? -2.782 5.835 14.487 1.00 94.19 97 SER A C 1
ATOM 779 O O . SER A 1 97 ? -2.574 6.310 13.374 1.00 94.19 97 SER A O 1
ATOM 781 N N . ASN A 1 98 ? -2.526 6.481 15.625 1.00 93.50 98 ASN A N 1
ATOM 782 C CA . ASN A 1 98 ? -2.223 7.914 15.712 1.00 93.50 98 ASN A CA 1
ATOM 783 C C . ASN A 1 98 ? -3.408 8.779 15.264 1.00 93.50 98 ASN A C 1
ATOM 785 O O . ASN A 1 98 ? -3.217 9.825 14.650 1.00 93.50 98 ASN A O 1
ATOM 789 N N . VAL A 1 99 ? -4.626 8.331 15.578 1.00 95.69 99 VAL A N 1
ATOM 790 C CA . VAL A 1 99 ? -5.830 9.146 15.405 1.00 95.69 99 VAL A CA 1
ATOM 791 C C . VAL A 1 99 ? -5.712 10.382 16.315 1.00 95.69 99 VAL A C 1
ATOM 793 O O . VAL A 1 99 ? -5.406 10.210 17.503 1.00 95.69 99 VAL A O 1
ATOM 796 N N . PRO A 1 100 ? -5.882 11.611 15.784 1.00 93.88 100 PRO A N 1
ATOM 797 C CA . PRO A 1 100 ? -5.812 12.827 16.582 1.00 93.88 100 PRO A CA 1
ATOM 798 C C . PRO A 1 100 ? -6.847 12.847 17.717 1.00 93.88 100 PRO A C 1
ATOM 800 O O . PRO A 1 100 ? -7.947 12.309 17.564 1.00 93.88 100 PRO A O 1
ATOM 803 N N . PRO A 1 101 ? -6.540 13.504 18.851 1.00 86.88 101 PRO A N 1
ATOM 804 C CA . PRO A 1 101 ? -7.553 13.808 19.852 1.00 86.88 101 PRO A CA 1
ATOM 805 C C . PRO A 1 101 ? -8.714 14.573 19.201 1.00 86.88 101 PRO A C 1
ATOM 807 O O . PRO A 1 101 ? -8.474 15.441 18.365 1.00 86.88 101 PRO A O 1
ATOM 810 N N . HIS A 1 102 ? -9.949 14.269 19.602 1.00 88.25 102 HIS A N 1
ATOM 811 C CA . HIS A 1 102 ? -11.196 14.861 19.082 1.00 88.25 102 HIS A CA 1
ATOM 812 C C . HIS A 1 102 ? -11.667 14.381 17.702 1.00 88.25 102 HIS A C 1
ATOM 814 O O . HIS A 1 102 ? -12.720 14.825 17.256 1.00 88.25 102 HIS A O 1
ATOM 820 N N . THR A 1 103 ? -10.961 13.464 17.036 1.00 94.81 103 THR A N 1
ATOM 821 C CA . THR A 1 103 ? -11.547 12.747 15.895 1.00 94.81 103 THR A CA 1
ATOM 822 C C . THR A 1 103 ? -12.531 11.699 16.412 1.00 94.81 103 THR A C 1
ATOM 824 O O . THR A 1 103 ? -12.147 10.847 17.211 1.00 94.81 103 THR A O 1
ATOM 827 N N . ASP A 1 104 ? -13.782 11.764 15.962 1.00 95.38 104 ASP A N 1
ATOM 828 C CA . ASP A 1 104 ? -14.825 10.775 16.240 1.00 95.38 104 ASP A CA 1
ATOM 829 C C . ASP A 1 104 ? -14.987 9.778 15.072 1.00 95.38 104 ASP A C 1
ATOM 831 O O . ASP A 1 104 ? -14.306 9.861 14.042 1.00 95.38 104 ASP A O 1
ATOM 835 N N . GLU A 1 105 ? -15.873 8.791 15.221 1.00 96.12 105 GLU A N 1
ATOM 836 C CA . GLU A 1 105 ? -16.142 7.814 14.163 1.00 96.12 105 GLU A CA 1
ATOM 837 C C . GLU A 1 105 ? -16.681 8.460 12.881 1.00 96.12 105 GLU A C 1
ATOM 839 O O . GLU A 1 105 ? -16.430 7.944 11.789 1.00 96.12 105 GLU A O 1
ATOM 844 N N . GLN A 1 106 ? -17.409 9.574 12.990 1.00 97.00 106 GLN A N 1
ATOM 845 C CA . GLN A 1 106 ? -17.950 10.284 11.836 1.00 97.00 106 GLN A CA 1
ATOM 846 C C . GLN A 1 106 ? -16.833 10.959 11.033 1.00 97.00 106 GLN A C 1
ATOM 848 O O . GLN A 1 106 ? -16.766 10.770 9.819 1.00 97.00 106 GLN A O 1
ATOM 853 N N . GLY A 1 107 ? -15.895 11.637 11.696 1.00 96.69 107 GLY A N 1
ATOM 854 C CA . GLY A 1 107 ? -14.723 12.224 11.051 1.00 96.69 107 GLY A CA 1
ATOM 855 C C . GLY A 1 107 ? -13.840 11.176 10.370 1.00 96.69 107 GLY A C 1
ATOM 856 O O . GLY A 1 107 ? -13.327 11.412 9.276 1.00 96.69 107 GLY A O 1
ATOM 857 N N . LEU A 1 108 ? -13.711 9.977 10.955 1.00 97.00 108 LEU A N 1
ATOM 858 C CA . LEU A 1 108 ? -13.047 8.854 10.283 1.00 97.00 108 LEU A CA 1
ATOM 859 C C . LEU A 1 108 ? -13.805 8.413 9.027 1.00 97.00 108 LEU A C 1
ATOM 861 O O . LEU A 1 108 ? -13.187 8.198 7.988 1.00 97.00 108 LEU A O 1
ATOM 865 N N . ARG A 1 109 ? -15.135 8.294 9.079 1.00 97.88 109 ARG A N 1
ATOM 866 C CA . ARG A 1 109 ? -15.922 7.940 7.887 1.00 97.88 109 ARG A CA 1
ATOM 867 C C . ARG A 1 109 ? -15.762 8.979 6.788 1.00 97.88 109 ARG A C 1
ATOM 869 O O . ARG A 1 109 ? -15.538 8.603 5.647 1.00 97.88 109 ARG A O 1
ATOM 876 N N . GLU A 1 110 ? -15.814 10.262 7.119 1.00 97.31 110 GLU A N 1
ATOM 877 C CA . GLU A 1 110 ? -15.634 11.344 6.147 1.00 97.31 110 GLU A CA 1
ATOM 878 C C . GLU A 1 110 ? -14.239 11.322 5.515 1.00 97.31 110 GLU A C 1
ATOM 880 O O . GLU A 1 110 ? -14.117 11.439 4.296 1.00 97.31 110 GLU A O 1
ATOM 885 N N . LEU A 1 111 ? -13.195 11.076 6.312 1.00 96.69 111 LEU A N 1
ATOM 886 C CA . LEU A 1 111 ? -11.822 10.965 5.821 1.00 96.69 111 LEU A CA 1
ATOM 887 C C . LEU A 1 111 ? -11.639 9.802 4.832 1.00 96.69 111 LEU A C 1
ATOM 889 O O . LEU A 1 111 ? -10.927 9.942 3.839 1.00 96.69 111 LEU A O 1
ATOM 893 N N . PHE A 1 112 ? -12.275 8.659 5.096 1.00 98.00 112 PHE A N 1
ATOM 894 C CA . PHE A 1 112 ? -12.157 7.454 4.268 1.00 98.00 112 PHE A CA 1
ATOM 895 C C . PHE A 1 112 ? -13.235 7.343 3.175 1.00 98.00 112 PHE A C 1
ATOM 897 O O . PHE A 1 112 ? -13.137 6.478 2.301 1.00 98.00 112 PHE A O 1
ATOM 904 N N . ALA A 1 113 ? -14.240 8.224 3.170 1.00 97.94 113 ALA A N 1
ATOM 905 C CA . ALA A 1 113 ? -15.331 8.226 2.197 1.00 97.94 113 ALA A CA 1
ATOM 906 C C . ALA A 1 113 ? -14.865 8.249 0.728 1.00 97.94 113 ALA A C 1
ATOM 908 O O . ALA A 1 113 ? -15.408 7.457 -0.045 1.00 97.94 113 ALA A O 1
ATOM 909 N N . PRO A 1 114 ? -13.840 9.036 0.325 1.00 97.81 114 PRO A N 1
ATOM 910 C CA . PRO A 1 114 ? -13.362 9.054 -1.061 1.00 97.81 114 PRO A CA 1
ATOM 911 C C . PRO A 1 114 ? -12.856 7.700 -1.577 1.00 97.81 114 PRO A C 1
ATOM 913 O O . PRO A 1 114 ? -12.814 7.481 -2.786 1.00 97.81 114 PRO A O 1
ATOM 916 N N . TYR A 1 115 ? -12.483 6.791 -0.675 1.00 97.06 115 TYR A N 1
ATOM 917 C CA . TYR A 1 115 ? -11.966 5.465 -1.009 1.00 97.06 115 TYR A CA 1
ATOM 918 C C . TYR A 1 115 ? -13.023 4.358 -0.882 1.00 97.06 115 TYR A C 1
ATOM 920 O O . TYR A 1 115 ? -12.775 3.238 -1.314 1.00 97.06 115 TYR A O 1
ATOM 928 N N . GLY A 1 116 ? -14.199 4.654 -0.316 1.00 96.31 116 GLY A N 1
ATOM 929 C CA . GLY A 1 116 ? -15.295 3.701 -0.126 1.00 96.31 116 GLY A CA 1
ATOM 930 C C . GLY A 1 116 ? -15.291 3.027 1.247 1.00 96.31 116 GLY A C 1
ATOM 931 O O . GLY A 1 116 ? -15.018 1.829 1.353 1.00 96.31 116 GLY A O 1
ATOM 932 N N . VAL A 1 117 ? -15.630 3.786 2.293 1.00 98.06 117 VAL A N 1
ATOM 933 C CA . VAL A 1 117 ? -15.786 3.296 3.673 1.00 98.06 117 VAL A CA 1
ATOM 934 C C . VAL A 1 117 ? -17.154 2.642 3.900 1.00 98.06 117 VAL A C 1
ATOM 936 O O . VAL A 1 117 ? -18.177 3.149 3.449 1.00 98.06 117 VAL A O 1
ATOM 939 N N . ALA A 1 118 ? -17.178 1.528 4.630 1.00 97.81 118 ALA A N 1
ATOM 940 C CA . ALA A 1 118 ? -18.399 0.857 5.075 1.00 97.81 118 ALA A CA 1
ATOM 941 C C . ALA A 1 118 ? -18.680 1.114 6.564 1.00 97.81 118 ALA A C 1
ATOM 943 O O . ALA A 1 118 ? -19.818 1.360 6.960 1.00 97.81 118 ALA A O 1
ATOM 944 N N . HIS A 1 119 ? -17.642 1.068 7.401 1.00 97.50 119 HIS A N 1
ATOM 945 C CA . HIS A 1 119 ? -17.767 1.268 8.842 1.00 97.50 119 HIS A CA 1
ATOM 946 C C . HIS A 1 119 ? -16.476 1.833 9.441 1.00 97.50 119 HIS A C 1
ATOM 948 O O . HIS A 1 119 ? -15.387 1.557 8.950 1.00 97.50 119 HIS A O 1
ATOM 954 N N . ALA A 1 120 ? -16.589 2.591 10.529 1.00 97.69 120 ALA A N 1
ATOM 955 C CA . ALA A 1 120 ? -15.451 3.016 11.338 1.00 97.69 120 ALA A CA 1
ATOM 956 C C . ALA A 1 120 ? -15.833 2.958 12.819 1.00 97.69 120 ALA A C 1
ATOM 958 O O . ALA A 1 120 ? -16.951 3.352 13.169 1.00 97.69 120 ALA A O 1
ATOM 959 N N . GLU A 1 121 ? -14.904 2.479 13.644 1.00 97.00 121 GLU A N 1
ATOM 960 C CA . GLU A 1 121 ? -15.055 2.318 15.092 1.00 97.00 121 GLU A CA 1
ATOM 961 C C . GLU A 1 121 ? -13.744 2.669 15.811 1.00 97.00 121 GLU A C 1
ATOM 963 O O . GLU A 1 121 ? -12.690 2.087 15.527 1.00 97.00 121 GLU A O 1
ATOM 968 N N . LEU A 1 122 ? -13.806 3.591 16.776 1.00 96.69 122 LEU A N 1
ATOM 969 C CA . LEU A 1 122 ? -12.683 3.895 17.662 1.00 96.69 122 LEU A CA 1
ATOM 970 C C . LEU A 1 122 ? -12.531 2.825 18.743 1.00 96.69 122 LEU A C 1
ATOM 972 O O . LEU A 1 122 ? -13.494 2.269 19.273 1.00 96.69 122 LEU A O 1
ATOM 976 N N . PHE A 1 123 ? -11.295 2.566 19.162 1.00 95.62 123 PHE A N 1
ATOM 977 C CA . PHE A 1 123 ? -11.063 1.632 20.256 1.00 95.62 123 PHE A CA 1
ATOM 978 C C . PHE A 1 123 ? -11.445 2.276 21.586 1.00 95.62 123 PHE A C 1
ATOM 980 O O . PHE A 1 123 ? -10.789 3.206 22.052 1.00 95.62 123 PHE A O 1
ATOM 987 N N . ARG A 1 124 ? -12.431 1.692 22.275 1.00 88.38 124 ARG A N 1
ATOM 988 C CA . ARG A 1 124 ? -12.954 2.188 23.565 1.00 88.38 124 ARG A CA 1
ATOM 989 C C . ARG A 1 124 ? -11.879 2.462 24.621 1.00 88.38 124 ARG A C 1
ATOM 991 O O . ARG A 1 124 ? -11.986 3.406 25.389 1.00 88.38 124 ARG A O 1
ATOM 998 N N . LYS A 1 125 ? -10.842 1.620 24.677 1.00 89.25 125 LYS A N 1
ATOM 999 C CA . LYS A 1 125 ? -9.735 1.748 25.644 1.00 89.25 125 LYS A CA 1
ATOM 1000 C C . LYS A 1 125 ? -8.571 2.601 25.131 1.00 89.25 125 LYS A C 1
ATOM 1002 O O . LYS A 1 125 ? -7.661 2.900 25.898 1.00 89.25 125 LYS A O 1
ATOM 1007 N N . LYS A 1 126 ? -8.545 2.932 23.838 1.00 87.38 126 LYS A N 1
ATOM 1008 C CA . LYS A 1 126 ? -7.417 3.598 23.186 1.00 87.38 126 LYS A CA 1
ATOM 1009 C C . LYS A 1 126 ? -7.898 4.413 21.989 1.00 87.38 126 LYS A C 1
ATOM 1011 O O . LYS A 1 126 ? -7.697 4.016 20.849 1.00 87.38 126 LYS A O 1
ATOM 1016 N N . ALA A 1 127 ? -8.470 5.583 22.265 1.00 83.25 127 ALA A N 1
ATOM 1017 C CA . ALA A 1 127 ? -9.047 6.471 21.251 1.00 83.25 127 ALA A CA 1
ATOM 1018 C C . ALA A 1 127 ? -8.049 6.970 20.179 1.00 83.25 127 ALA A C 1
ATOM 1020 O O . ALA A 1 127 ? -8.461 7.541 19.181 1.00 83.25 127 ALA A O 1
ATOM 1021 N N . SER A 1 128 ? -6.740 6.724 20.330 1.00 94.12 128 SER A N 1
ATOM 1022 C CA . SER A 1 128 ? -5.737 6.959 19.278 1.00 94.12 128 SER A CA 1
ATOM 1023 C C . SER A 1 128 ? -5.653 5.838 18.230 1.00 94.12 128 SER A C 1
ATOM 1025 O O . SER A 1 128 ? -4.756 5.853 17.378 1.00 94.12 128 SER A O 1
ATOM 1027 N N . MET A 1 129 ? -6.535 4.839 18.316 1.00 96.62 129 MET A N 1
ATOM 1028 C CA . MET A 1 129 ? -6.619 3.693 17.415 1.00 96.62 129 MET A CA 1
ATOM 1029 C C . MET A 1 129 ? -8.064 3.422 17.000 1.00 96.62 129 MET A C 1
ATOM 1031 O O . MET A 1 129 ? -8.991 3.640 17.780 1.00 96.62 129 MET A O 1
ATOM 1035 N N . ALA A 1 130 ? -8.235 2.920 15.780 1.00 97.69 130 ALA A N 1
ATOM 1036 C CA . ALA A 1 130 ? -9.534 2.624 15.195 1.00 97.69 130 ALA A CA 1
ATOM 1037 C C . ALA A 1 130 ? -9.468 1.424 14.248 1.00 97.69 130 ALA A C 1
ATOM 1039 O O . ALA A 1 130 ? -8.424 1.161 13.645 1.00 97.69 130 ALA A O 1
ATOM 1040 N N . ASN A 1 131 ? -10.608 0.765 14.056 1.00 97.88 131 ASN A N 1
ATOM 1041 C CA . ASN A 1 131 ? -10.842 -0.090 12.900 1.00 97.88 131 ASN A CA 1
ATOM 1042 C C . ASN A 1 131 ? -11.674 0.678 11.873 1.00 97.88 131 ASN A C 1
ATOM 1044 O O . ASN A 1 131 ? -12.720 1.233 12.208 1.00 97.88 131 ASN A O 1
ATOM 1048 N N . VAL A 1 132 ? -11.229 0.670 10.620 1.00 98.38 132 VAL A N 1
ATOM 1049 C CA . VAL A 1 132 ? -11.981 1.200 9.481 1.00 98.38 132 VAL A CA 1
ATOM 1050 C C . VAL A 1 132 ? -12.200 0.063 8.494 1.00 98.38 132 VAL A C 1
ATOM 1052 O O . VAL A 1 132 ? -11.247 -0.516 7.983 1.00 98.38 132 VAL A O 1
ATOM 1055 N N . VAL A 1 133 ? -13.456 -0.294 8.260 1.00 98.50 133 VAL A N 1
ATOM 1056 C CA . VAL A 1 133 ? -13.857 -1.316 7.295 1.00 98.50 133 VAL A CA 1
ATOM 1057 C C . VAL A 1 133 ? -14.211 -0.627 5.989 1.00 98.50 133 VAL A C 1
ATOM 1059 O O . VAL A 1 133 ? -15.078 0.247 5.951 1.00 98.50 133 VAL A O 1
ATOM 1062 N N . MET A 1 134 ? -13.548 -1.043 4.922 1.00 98.56 134 MET A N 1
ATOM 1063 C CA . MET A 1 134 ? -13.766 -0.565 3.565 1.00 98.56 134 MET A CA 1
ATOM 1064 C C . MET A 1 134 ? -14.727 -1.489 2.821 1.00 98.56 134 MET A C 1
ATOM 1066 O O . MET A 1 134 ? -14.925 -2.643 3.188 1.00 98.56 134 MET A O 1
ATOM 1070 N N . THR A 1 135 ? -15.318 -0.979 1.749 1.00 98.19 135 THR A N 1
ATOM 1071 C CA . THR A 1 135 ? -16.287 -1.709 0.913 1.00 98.19 135 THR A CA 1
ATOM 1072 C C . THR A 1 135 ? -15.678 -2.866 0.120 1.00 98.19 135 THR A C 1
ATOM 1074 O O . THR A 1 135 ? -16.404 -3.745 -0.337 1.00 98.19 135 THR A O 1
ATOM 1077 N N . SER A 1 136 ? -14.359 -2.870 -0.072 1.00 97.94 136 SER A N 1
ATOM 1078 C CA . SER A 1 136 ? -13.633 -3.948 -0.740 1.00 97.94 136 SER A CA 1
ATOM 1079 C C . SER A 1 136 ? -12.157 -3.955 -0.342 1.00 97.94 136 SER A C 1
ATOM 1081 O O . SER A 1 136 ? -11.615 -2.969 0.165 1.00 97.94 136 SER A O 1
ATOM 1083 N N . LYS A 1 137 ? -11.474 -5.074 -0.607 1.00 97.94 137 LYS A N 1
ATOM 1084 C CA . LYS A 1 137 ? -10.018 -5.176 -0.425 1.00 97.94 137 LYS A CA 1
ATOM 1085 C C . LYS A 1 137 ? -9.265 -4.131 -1.250 1.00 97.94 137 LYS A C 1
ATOM 1087 O O . LYS A 1 137 ? -8.268 -3.597 -0.784 1.00 97.94 137 LYS A O 1
ATOM 1092 N N . GLU A 1 138 ? -9.732 -3.842 -2.461 1.00 97.88 138 GLU A N 1
ATOM 1093 C CA . GLU A 1 138 ? -9.114 -2.835 -3.325 1.00 97.88 138 GLU A CA 1
ATOM 1094 C C . GLU A 1 138 ? -9.293 -1.419 -2.768 1.00 97.88 138 GLU A C 1
ATOM 1096 O O . GLU A 1 138 ? -8.328 -0.660 -2.717 1.00 97.88 138 GLU A O 1
ATOM 1101 N N . ALA A 1 139 ? -10.488 -1.095 -2.265 1.00 97.94 139 ALA A N 1
ATOM 1102 C CA . ALA A 1 139 ? -10.748 0.158 -1.557 1.00 97.94 139 ALA A CA 1
ATOM 1103 C C . ALA A 1 139 ? -9.808 0.337 -0.352 1.00 97.94 139 ALA A C 1
ATOM 1105 O O . ALA A 1 139 ? -9.251 1.414 -0.158 1.00 97.94 139 ALA A O 1
ATOM 1106 N N . ALA A 1 140 ? -9.567 -0.732 0.413 1.00 98.06 140 ALA A N 1
ATOM 1107 C CA . ALA A 1 140 ? -8.631 -0.720 1.538 1.00 98.06 140 ALA A CA 1
ATOM 1108 C C . ALA A 1 140 ? -7.163 -0.553 1.137 1.00 98.06 140 ALA A C 1
ATOM 1110 O O . ALA A 1 140 ? -6.394 0.030 1.888 1.00 98.06 140 ALA A O 1
ATOM 1111 N N . VAL A 1 141 ? -6.759 -1.056 -0.028 1.00 97.38 141 VAL A N 1
ATOM 1112 C CA . VAL A 1 141 ? -5.398 -0.859 -0.553 1.00 97.38 141 VAL A CA 1
ATOM 1113 C C . VAL A 1 141 ? -5.208 0.560 -1.088 1.00 97.38 141 VAL A C 1
ATOM 1115 O O . VAL A 1 141 ? -4.089 1.070 -1.081 1.00 97.38 141 VAL A O 1
ATOM 1118 N N . HIS A 1 142 ? -6.284 1.177 -1.579 1.00 95.81 142 HIS A N 1
ATOM 1119 C CA . HIS A 1 142 ? -6.263 2.525 -2.131 1.00 95.81 142 HIS A CA 1
ATOM 1120 C C . HIS A 1 142 ? -6.279 3.626 -1.057 1.00 95.81 142 HIS A C 1
ATOM 1122 O O . HIS A 1 142 ? -5.685 4.678 -1.288 1.00 95.81 142 HIS A O 1
ATOM 1128 N N . ALA A 1 143 ? -6.948 3.380 0.074 1.00 94.81 143 ALA A N 1
ATOM 1129 C CA . ALA A 1 143 ? -7.051 4.291 1.218 1.00 94.81 143 ALA A CA 1
ATOM 1130 C C . ALA A 1 143 ? -5.748 4.439 2.018 1.00 94.81 143 ALA A C 1
ATOM 1132 O O . ALA A 1 143 ? -5.453 5.580 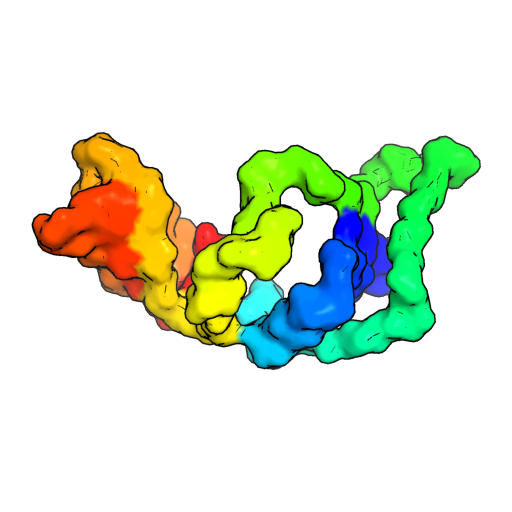2.442 1.00 94.81 143 ALA A O 1
#

pLDDT: mean 90.16, std 11.76, range [47.19, 98.56]

InterPro domains:
  IPR000504 RNA recognition motif domain [PF00076] (95-143)
  IPR012677 Nucleotide-binding alpha-beta plait domain superfamil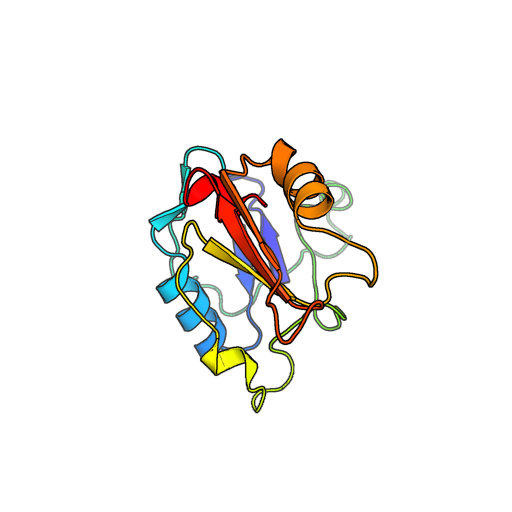y [G3DSA:3.30.70.330] (1-67)
  IPR012677 Nucleotide-binding alpha-beta plait domain superfamily [G3DSA:3.30.70.330] (74-143)
  IPR035979 RNA-binding domain superfamily [SSF54928] (5-140)

Organism: NCBI:txid73025

Foldseek 3Di:
DKAQDPVHNVDIDDDDPDPVVLVLCCVQQQQQDEPNDGDHDDDDPDPDDDDDPPPPPVRVPPPRDDDDLPPPPDQCNDVPHPCVVVRHHQWQKDKAAQADPPDDFVNVCVVLVVLAWDGKDADPVHNRIIITGGPTSRSRVVD

Radius of gyration: 18.16 Å; chains: 1; bounding box: 42×28×48 Å

Sequence (143 aa):
KVKILFNKRDSALLEFRNPAQAKAAKDMLQGCPMYGRVLHIMNSSKQYITIASQQIPDYQDSGLSREFPDSKMHRFKDTASRQFAYIRAPCETLHVSNVPPHTDEQGLRELFAPYGVAHAELFRKKASMANVVMTSKEAAVHA